Protein AF-A0A820PIW5-F1 (afdb_monomer)

Structure (mmCIF, N/CA/C/O backbone):
data_AF-A0A820PIW5-F1
#
_entry.id   AF-A0A820PIW5-F1
#
loop_
_atom_site.group_PDB
_atom_site.id
_atom_site.type_symbol
_atom_site.label_atom_id
_atom_site.label_alt_id
_atom_site.label_comp_id
_atom_site.label_asym_id
_atom_site.label_entity_id
_atom_site.label_seq_id
_atom_site.pdbx_PDB_ins_cod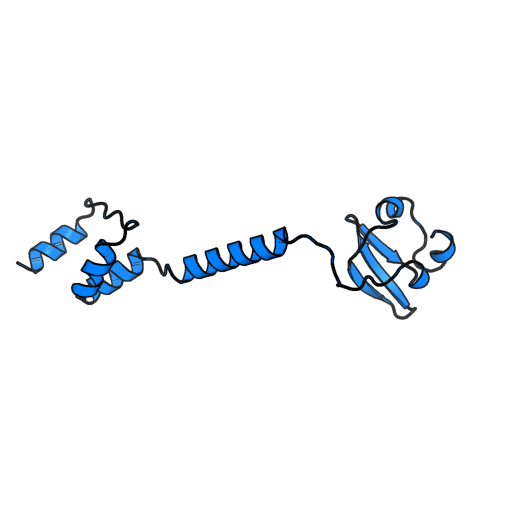e
_atom_site.Cartn_x
_atom_site.Cartn_y
_atom_site.Cartn_z
_atom_site.occupancy
_atom_site.B_iso_or_equiv
_atom_site.auth_seq_id
_atom_site.auth_comp_id
_atom_site.auth_asym_id
_atom_site.auth_atom_id
_atom_site.pdbx_PDB_model_num
ATOM 1 N N . MET A 1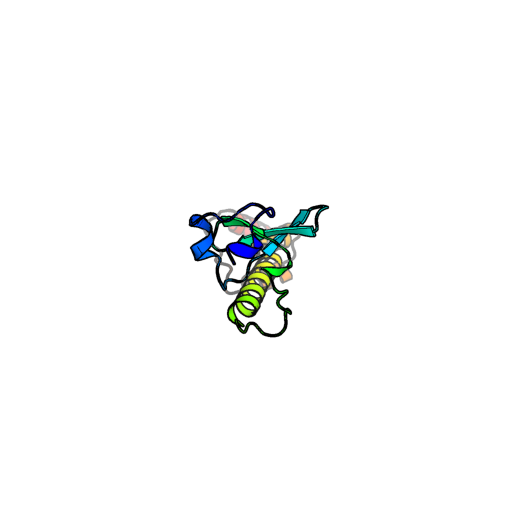 1 ? 12.551 -11.231 -17.681 1.00 82.38 1 MET A N 1
ATOM 2 C CA . MET A 1 1 ? 12.687 -10.058 -16.792 1.00 82.38 1 MET A CA 1
ATOM 3 C C . MET A 1 1 ? 13.732 -9.061 -17.279 1.00 82.38 1 MET A C 1
ATOM 5 O O . MET A 1 1 ? 13.334 -8.014 -17.758 1.00 82.38 1 MET A O 1
ATOM 9 N N . LYS A 1 2 ? 15.039 -9.378 -17.226 1.00 89.88 2 LYS A N 1
ATOM 10 C CA . LYS A 1 2 ? 16.121 -8.424 -17.559 1.00 89.88 2 LYS A CA 1
ATOM 11 C C . LYS A 1 2 ? 15.950 -7.731 -18.924 1.00 89.88 2 LYS A C 1
ATOM 13 O O . LYS A 1 2 ? 16.157 -6.534 -19.024 1.00 89.88 2 LYS A O 1
ATOM 18 N N . ILE A 1 3 ? 15.496 -8.466 -19.944 1.00 92.88 3 ILE A N 1
ATOM 19 C CA . ILE A 1 3 ? 15.251 -7.929 -21.297 1.00 92.88 3 ILE A CA 1
ATOM 20 C C . ILE A 1 3 ? 14.129 -6.876 -21.314 1.00 92.88 3 ILE A C 1
ATOM 22 O O . ILE A 1 3 ? 14.256 -5.880 -22.014 1.00 92.88 3 ILE A O 1
ATOM 26 N N . TYR A 1 4 ? 13.063 -7.065 -20.529 1.00 92.38 4 TYR A N 1
ATOM 27 C CA . TYR A 1 4 ? 11.934 -6.126 -20.479 1.00 92.38 4 TYR A CA 1
ATOM 28 C C . TYR A 1 4 ? 12.294 -4.804 -19.800 1.00 92.38 4 TYR A C 1
ATOM 30 O O . TYR A 1 4 ? 11.686 -3.783 -20.093 1.00 92.38 4 TYR A O 1
ATOM 38 N N . GLN A 1 5 ? 13.293 -4.814 -18.917 1.00 95.88 5 GLN A N 1
ATOM 39 C CA . GLN A 1 5 ? 13.709 -3.626 -18.176 1.00 95.88 5 GLN A CA 1
ATOM 40 C C . GLN A 1 5 ? 14.612 -2.680 -18.971 1.00 95.88 5 GLN A C 1
ATOM 42 O O . GLN A 1 5 ? 14.858 -1.565 -18.517 1.00 95.88 5 GLN A O 1
ATOM 47 N N . ARG A 1 6 ? 15.121 -3.096 -20.138 1.00 94.19 6 ARG A N 1
ATOM 48 C CA . ARG A 1 6 ? 15.994 -2.246 -20.952 1.00 94.19 6 ARG A CA 1
ATOM 49 C C . ARG A 1 6 ? 15.204 -1.034 -21.448 1.00 94.19 6 ARG A C 1
ATOM 51 O O . ARG A 1 6 ? 14.269 -1.209 -22.225 1.00 94.19 6 ARG A O 1
ATOM 58 N N . GLY A 1 7 ? 15.594 0.167 -21.028 1.00 94.00 7 GLY A N 1
ATOM 59 C CA . GLY A 1 7 ? 14.872 1.411 -21.310 1.00 94.00 7 GLY A CA 1
ATOM 60 C C . GLY A 1 7 ? 13.700 1.710 -20.367 1.00 94.00 7 GLY A C 1
ATOM 61 O O . GLY A 1 7 ? 13.021 2.704 -20.583 1.00 94.00 7 GLY A O 1
ATOM 62 N N . HIS A 1 8 ? 13.486 0.889 -19.332 1.00 93.88 8 HIS A N 1
ATOM 63 C CA . HIS A 1 8 ? 12.341 0.956 -18.413 1.00 93.88 8 HIS A CA 1
ATOM 64 C C . HIS A 1 8 ? 12.799 0.885 -16.944 1.00 93.88 8 HIS A C 1
ATOM 66 O O . HIS A 1 8 ? 12.466 -0.037 -16.197 1.00 93.88 8 HIS A O 1
ATOM 72 N N . GLY A 1 9 ? 13.684 1.807 -16.549 1.00 93.19 9 GLY A N 1
ATOM 73 C CA . GLY A 1 9 ? 14.296 1.846 -15.210 1.00 93.19 9 GLY A CA 1
ATOM 74 C C . GLY A 1 9 ? 15.498 0.914 -15.004 1.00 93.19 9 GLY A C 1
ATOM 75 O O . GLY A 1 9 ? 16.093 0.931 -13.928 1.00 93.19 9 GLY A O 1
ATOM 76 N N . GLU A 1 10 ? 15.882 0.159 -16.039 1.00 95.88 10 GLU A N 1
ATOM 77 C CA . GLU A 1 10 ? 16.975 -0.818 -16.049 1.00 95.88 10 GLU A CA 1
ATOM 78 C C . GLU A 1 10 ? 16.804 -1.973 -15.046 1.00 95.88 10 GLU A C 1
ATOM 80 O O . GLU A 1 10 ? 15.891 -2.020 -14.218 1.00 95.88 10 GLU A O 1
ATOM 85 N N . TRP A 1 11 ? 17.650 -2.994 -15.183 1.00 94.12 11 TRP A N 1
ATOM 86 C CA . TRP A 1 11 ? 17.718 -4.096 -14.226 1.00 94.12 11 TRP A CA 1
ATOM 87 C C . TRP A 1 11 ? 18.845 -3.862 -13.220 1.00 94.12 11 TRP A C 1
ATOM 89 O O . TRP A 1 11 ? 19.993 -3.656 -13.611 1.00 94.12 11 TRP A O 1
ATOM 99 N N . ALA A 1 12 ? 18.537 -4.010 -11.932 1.00 93.88 12 ALA A N 1
ATOM 100 C CA . ALA A 1 12 ? 19.522 -4.085 -10.859 1.00 93.88 12 ALA A CA 1
ATOM 101 C C . ALA A 1 12 ? 19.441 -5.445 -10.153 1.00 93.88 12 ALA A C 1
ATOM 103 O O . ALA A 1 12 ? 18.352 -5.950 -9.894 1.00 93.88 12 ALA A O 1
ATOM 104 N N . GLU A 1 13 ? 20.578 -6.028 -9.762 1.00 95.56 13 GLU A N 1
ATOM 105 C CA . GLU A 1 13 ? 20.593 -7.314 -9.036 1.00 95.56 13 GLU A CA 1
ATOM 106 C C . GLU A 1 13 ? 19.837 -7.251 -7.693 1.00 95.56 13 GLU A C 1
ATOM 108 O O . GLU A 1 13 ? 19.262 -8.240 -7.246 1.00 95.56 13 GLU A O 1
ATOM 113 N N . ALA A 1 14 ? 19.718 -6.064 -7.091 1.00 95.00 14 ALA A N 1
ATOM 114 C CA . ALA A 1 14 ? 18.887 -5.832 -5.908 1.00 95.00 14 ALA A CA 1
ATOM 115 C C . ALA A 1 14 ? 17.375 -6.050 -6.147 1.00 95.00 14 ALA A C 1
ATOM 117 O O . ALA A 1 14 ? 16.607 -6.091 -5.189 1.00 95.00 14 ALA A O 1
ATOM 118 N N . MET A 1 15 ? 16.940 -6.219 -7.400 1.00 96.12 15 MET A N 1
ATOM 119 C CA . MET A 1 15 ? 15.560 -6.548 -7.767 1.00 96.12 15 MET A CA 1
ATOM 120 C C . MET A 1 15 ? 15.264 -8.051 -7.688 1.00 96.12 15 MET A C 1
ATOM 122 O O . MET A 1 15 ? 14.098 -8.435 -7.753 1.00 96.12 15 MET A O 1
ATOM 126 N N . VAL A 1 16 ? 16.273 -8.919 -7.530 1.00 95.62 16 VAL A N 1
ATOM 127 C CA . VAL A 1 16 ? 16.074 -10.378 -7.410 1.00 95.62 16 VAL A CA 1
ATOM 128 C C . VAL A 1 16 ? 15.020 -10.752 -6.349 1.00 95.62 16 VAL A C 1
ATOM 130 O O . VAL A 1 16 ? 14.147 -11.561 -6.668 1.00 95.62 16 VAL A O 1
ATOM 133 N N . PRO A 1 17 ? 14.986 -10.142 -5.144 1.00 95.31 17 PRO A N 1
ATOM 134 C CA . PRO A 1 17 ? 13.962 -10.437 -4.135 1.00 95.31 17 PRO A CA 1
ATOM 135 C C . PRO A 1 17 ? 12.524 -10.069 -4.535 1.00 95.31 17 PRO A C 1
ATOM 137 O O . PRO A 1 17 ? 11.583 -10.471 -3.848 1.00 95.31 17 PRO A O 1
ATOM 140 N N . ALA A 1 18 ? 12.325 -9.287 -5.600 1.00 94.00 18 ALA A N 1
ATOM 141 C CA . ALA A 1 18 ? 11.004 -8.907 -6.098 1.00 94.00 18 ALA A CA 1
ATOM 142 C C . ALA A 1 18 ? 10.393 -9.949 -7.053 1.00 94.00 18 ALA A C 1
ATOM 144 O O . ALA A 1 18 ? 9.190 -9.914 -7.311 1.00 94.00 18 ALA A O 1
ATOM 145 N N . LEU A 1 19 ? 11.196 -10.874 -7.592 1.00 94.25 19 LEU A N 1
ATOM 146 C CA . LEU A 1 19 ? 10.736 -11.832 -8.598 1.00 94.25 19 LEU A CA 1
ATOM 147 C C . LEU A 1 19 ? 9.656 -12.766 -8.035 1.00 94.25 19 LEU A C 1
ATOM 149 O O . LEU A 1 19 ? 9.840 -13.405 -6.999 1.00 94.25 19 LEU A O 1
ATOM 153 N N . GLY A 1 20 ? 8.519 -12.842 -8.734 1.00 93.75 20 GLY A N 1
ATOM 154 C CA . GLY A 1 20 ? 7.375 -13.675 -8.345 1.00 93.75 20 GLY A CA 1
ATOM 155 C C . GLY A 1 20 ? 6.646 -13.211 -7.078 1.00 93.75 20 GLY A C 1
ATOM 156 O O . GLY A 1 20 ? 5.795 -13.938 -6.570 1.00 93.75 20 GLY A O 1
ATOM 157 N N . LYS A 1 21 ? 6.974 -12.031 -6.537 1.00 95.06 21 LYS A N 1
ATOM 158 C CA . LYS A 1 21 ? 6.304 -11.460 -5.365 1.00 95.06 21 LYS A CA 1
ATOM 159 C C . LYS A 1 21 ? 5.223 -10.476 -5.787 1.00 95.06 21 LYS A C 1
ATOM 161 O O . LYS A 1 21 ? 5.365 -9.752 -6.768 1.00 95.06 21 LYS A O 1
ATOM 166 N N . VAL A 1 22 ? 4.150 -10.429 -5.004 1.00 95.19 22 VAL A N 1
ATOM 167 C CA . VAL A 1 22 ? 3.100 -9.423 -5.166 1.00 95.19 22 VAL A CA 1
ATOM 168 C C . VAL A 1 22 ? 3.561 -8.130 -4.499 1.00 95.19 22 VAL A C 1
ATOM 170 O O . VAL A 1 22 ? 4.011 -8.134 -3.353 1.00 95.19 22 VAL A O 1
ATOM 173 N N . GLY A 1 23 ? 3.462 -7.029 -5.235 1.00 94.75 23 GLY A N 1
ATOM 174 C CA . GLY A 1 23 ? 3.789 -5.689 -4.765 1.00 94.75 23 GLY A CA 1
ATOM 175 C C . GLY A 1 23 ? 2.622 -4.729 -4.938 1.00 94.75 23 GLY A C 1
ATOM 176 O O . GLY A 1 23 ? 1.632 -5.031 -5.603 1.00 94.75 23 GLY A O 1
ATOM 177 N N . ARG A 1 24 ? 2.753 -3.542 -4.349 1.00 96.44 24 ARG A N 1
ATOM 178 C CA . ARG A 1 24 ? 1.777 -2.461 -4.501 1.00 96.44 24 ARG A CA 1
ATOM 179 C C . ARG A 1 24 ? 2.284 -1.454 -5.521 1.00 96.44 24 ARG A C 1
ATOM 181 O O . ARG A 1 24 ? 3.369 -0.905 -5.345 1.00 96.44 24 ARG A O 1
ATOM 188 N N . VAL A 1 25 ? 1.483 -1.169 -6.545 1.00 96.75 25 VAL A N 1
ATOM 189 C CA . VAL A 1 25 ? 1.741 -0.040 -7.450 1.00 96.75 25 VAL A CA 1
ATOM 190 C C . VAL A 1 25 ? 1.615 1.257 -6.651 1.00 96.75 25 VAL A C 1
ATOM 192 O O . VAL A 1 25 ? 0.597 1.493 -6.000 1.00 96.75 25 VAL A O 1
ATOM 195 N N . ILE A 1 26 ? 2.662 2.078 -6.678 1.00 97.69 26 ILE A N 1
ATOM 196 C CA . ILE A 1 26 ? 2.731 3.365 -5.975 1.00 97.69 26 ILE A CA 1
ATOM 197 C C . ILE A 1 26 ? 2.798 4.560 -6.930 1.00 97.69 26 ILE A C 1
ATOM 199 O O . ILE A 1 26 ? 2.514 5.678 -6.511 1.00 97.69 26 ILE A O 1
ATOM 203 N N . HIS A 1 27 ? 3.160 4.347 -8.199 1.00 98.06 27 HIS A N 1
ATOM 204 C CA . HIS A 1 27 ? 3.154 5.394 -9.220 1.00 98.06 27 HIS A CA 1
ATOM 205 C C . HIS A 1 27 ? 3.008 4.804 -10.628 1.00 98.06 27 HIS A C 1
ATOM 207 O O . HIS A 1 27 ? 3.492 3.700 -10.878 1.00 98.06 27 HIS A O 1
ATOM 213 N N . LEU A 1 28 ? 2.376 5.556 -11.529 1.00 97.56 28 LEU A N 1
ATOM 214 C CA . LEU A 1 28 ? 2.276 5.268 -12.961 1.00 97.56 28 LEU A CA 1
ATOM 215 C C . LEU A 1 28 ? 2.912 6.433 -13.721 1.00 97.56 28 LEU A C 1
ATOM 217 O O . LEU A 1 28 ? 2.515 7.579 -13.510 1.00 97.56 28 LEU A O 1
ATOM 221 N N . TYR A 1 29 ? 3.891 6.144 -14.569 1.00 97.38 29 TYR A N 1
ATOM 222 C CA . TYR A 1 29 ? 4.585 7.140 -15.379 1.00 97.38 29 TYR A CA 1
ATOM 223 C C . TYR A 1 29 ? 3.878 7.362 -16.725 1.00 97.38 29 TYR A C 1
ATOM 225 O O . TYR A 1 29 ? 3.064 6.550 -17.167 1.00 97.38 29 TYR A O 1
ATOM 233 N N . ALA A 1 30 ? 4.173 8.490 -17.379 1.00 97.31 30 ALA A N 1
ATOM 234 C CA . ALA A 1 30 ? 3.532 8.888 -18.637 1.00 97.31 30 ALA A CA 1
ATOM 235 C C . ALA A 1 30 ? 3.895 7.980 -19.829 1.00 97.31 30 ALA A C 1
ATOM 237 O O . ALA A 1 30 ? 3.133 7.893 -20.787 1.00 97.31 30 ALA A O 1
ATOM 238 N N . ASP A 1 31 ? 5.040 7.302 -19.758 1.00 94.31 31 ASP A N 1
ATOM 239 C CA . ASP A 1 31 ? 5.506 6.294 -20.718 1.00 94.31 31 ASP A CA 1
ATOM 240 C C . ASP A 1 31 ? 4.905 4.896 -20.471 1.00 94.31 31 ASP A C 1
ATOM 242 O O . ASP A 1 31 ? 5.139 3.974 -21.251 1.00 94.31 31 ASP A O 1
ATOM 246 N N . GLY A 1 32 ? 4.090 4.748 -19.421 1.00 96.12 32 GLY A N 1
ATOM 247 C CA . GLY A 1 3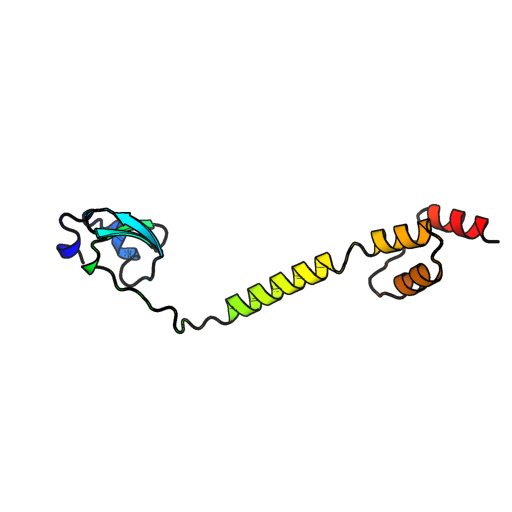2 ? 3.425 3.502 -19.052 1.00 96.12 32 GLY A CA 1
ATOM 248 C C . GLY A 1 32 ? 4.185 2.654 -18.033 1.00 96.12 32 GLY A C 1
ATOM 249 O O . GLY A 1 32 ? 3.645 1.635 -17.595 1.00 96.12 32 GLY A O 1
ATOM 250 N N . ASP A 1 33 ? 5.384 3.064 -17.612 1.00 97.62 33 ASP A N 1
ATOM 251 C CA . ASP A 1 33 ? 6.123 2.357 -16.571 1.00 97.62 33 ASP A CA 1
ATOM 252 C C . ASP A 1 33 ? 5.429 2.450 -15.215 1.00 97.62 33 ASP A C 1
ATOM 254 O O . ASP A 1 33 ? 4.767 3.434 -14.867 1.00 97.62 33 ASP A O 1
ATOM 258 N N . VAL A 1 34 ? 5.602 1.405 -14.407 1.00 97.81 34 VAL A N 1
ATOM 259 C CA . VAL A 1 34 ? 4.931 1.286 -13.114 1.00 97.81 34 VAL A CA 1
ATOM 260 C C . VAL A 1 34 ? 5.947 1.205 -11.987 1.00 97.81 34 VAL A C 1
ATOM 262 O O . VAL A 1 34 ? 6.799 0.321 -11.945 1.00 97.81 34 VAL A O 1
ATOM 265 N N . LYS A 1 35 ? 5.853 2.119 -11.020 1.00 97.81 35 LYS A N 1
ATOM 266 C CA . LYS A 1 35 ? 6.635 2.019 -9.787 1.00 97.81 35 LYS A CA 1
ATOM 267 C C . LYS A 1 35 ? 5.904 1.126 -8.799 1.00 97.81 35 LYS A C 1
ATOM 269 O O . LYS A 1 35 ? 4.765 1.417 -8.428 1.00 97.81 35 LYS A O 1
ATOM 274 N N . VAL A 1 36 ? 6.565 0.075 -8.329 1.00 97.94 36 VAL A N 1
ATOM 275 C CA . VAL A 1 36 ? 5.998 -0.916 -7.410 1.00 97.94 36 VAL A CA 1
ATOM 276 C C . VAL A 1 36 ? 6.861 -1.023 -6.157 1.00 97.94 36 VAL A C 1
ATOM 278 O O . VAL A 1 36 ? 8.075 -1.211 -6.236 1.00 97.94 36 VAL A O 1
ATOM 281 N N . GLN A 1 37 ? 6.217 -0.938 -4.992 1.00 97.81 37 GLN A N 1
ATOM 282 C CA . GLN A 1 37 ? 6.818 -1.293 -3.709 1.00 97.81 37 GLN A CA 1
ATOM 283 C C . GLN A 1 37 ? 6.643 -2.800 -3.478 1.00 97.81 37 GLN A C 1
ATOM 285 O O . GLN A 1 37 ? 5.514 -3.296 -3.428 1.00 97.81 37 GLN A O 1
ATOM 290 N N . VAL A 1 38 ? 7.748 -3.530 -3.331 1.00 96.62 38 VAL A N 1
ATOM 291 C CA . VAL A 1 38 ? 7.780 -4.995 -3.209 1.00 96.62 38 VAL A CA 1
ATOM 292 C C . VAL A 1 38 ? 9.035 -5.445 -2.459 1.00 96.62 38 VAL A C 1
ATOM 294 O O . VAL A 1 38 ? 10.119 -4.905 -2.668 1.00 96.62 38 VAL A O 1
ATOM 297 N N . SER A 1 39 ? 8.895 -6.425 -1.562 1.00 93.31 39 SER A N 1
ATOM 298 C CA . SER A 1 39 ? 10.011 -6.997 -0.783 1.00 93.31 39 SER A CA 1
ATOM 299 C C . SER A 1 39 ? 10.891 -5.944 -0.083 1.00 93.31 39 SER A C 1
ATOM 301 O O . SER A 1 39 ? 12.111 -6.062 -0.054 1.00 93.31 39 SER A O 1
ATOM 303 N N . GLY A 1 40 ? 10.277 -4.878 0.443 1.00 92.00 40 GLY A N 1
ATOM 304 C CA . GLY A 1 40 ? 10.981 -3.779 1.118 1.00 92.00 40 GLY A CA 1
ATOM 305 C C . GLY A 1 40 ? 11.655 -2.755 0.192 1.00 92.00 40 GLY A C 1
ATOM 306 O O . GLY A 1 40 ? 12.054 -1.698 0.670 1.00 92.00 40 GLY A O 1
ATOM 307 N N . GLY A 1 41 ? 11.716 -3.003 -1.120 1.00 94.75 41 GLY A N 1
ATOM 308 C CA . GLY A 1 41 ? 12.252 -2.077 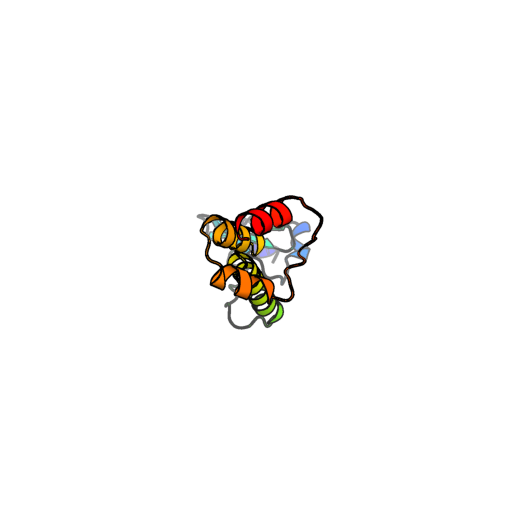-2.122 1.00 94.75 41 GLY A CA 1
ATOM 309 C C . GLY A 1 41 ? 11.175 -1.414 -2.985 1.00 94.75 41 GLY A C 1
ATOM 310 O O . GLY A 1 41 ? 10.033 -1.865 -3.043 1.00 94.75 41 GLY A O 1
ATOM 311 N N . SER A 1 42 ? 11.560 -0.343 -3.678 1.00 97.44 42 SER A N 1
ATOM 312 C CA . SER A 1 42 ? 10.730 0.390 -4.641 1.00 97.44 42 SER A CA 1
ATOM 313 C C . SER A 1 42 ? 11.421 0.377 -5.997 1.00 97.44 42 SER A C 1
ATOM 315 O O . SER A 1 42 ? 12.515 0.925 -6.118 1.00 97.44 42 SER A O 1
ATOM 317 N N . TRP A 1 43 ? 10.782 -0.202 -7.010 1.00 97.75 43 TRP A N 1
ATOM 318 C CA . TRP A 1 43 ? 11.389 -0.393 -8.329 1.00 97.75 43 TRP A CA 1
ATOM 319 C C . TRP A 1 43 ? 10.445 0.041 -9.444 1.00 97.75 43 TRP A C 1
ATOM 321 O O . TRP A 1 43 ? 9.226 -0.050 -9.295 1.00 97.75 43 TRP A O 1
ATOM 331 N N . ILE A 1 44 ? 11.015 0.533 -10.543 1.00 97.81 44 ILE A N 1
ATOM 332 C CA . ILE A 1 44 ? 10.280 0.861 -11.766 1.00 97.81 44 ILE A CA 1
ATOM 333 C C . ILE A 1 44 ? 10.281 -0.385 -12.644 1.00 97.81 44 ILE A C 1
ATOM 335 O O . ILE A 1 44 ? 11.332 -0.983 -12.867 1.00 97.81 44 ILE A O 1
ATOM 339 N N . PHE A 1 45 ? 9.104 -0.789 -13.097 1.00 97.88 45 PHE A N 1
ATOM 340 C CA . PHE A 1 45 ? 8.908 -1.959 -13.930 1.00 97.88 45 PHE A CA 1
ATOM 341 C C . PHE A 1 45 ? 8.271 -1.567 -15.254 1.00 97.88 45 PHE A C 1
ATOM 343 O O . PHE A 1 45 ? 7.313 -0.792 -15.281 1.00 97.88 45 PHE A O 1
ATOM 350 N N . ASN A 1 46 ? 8.740 -2.199 -16.327 1.00 97.44 46 ASN A N 1
ATOM 351 C CA . ASN A 1 46 ? 7.996 -2.266 -17.576 1.00 97.44 46 ASN A CA 1
ATOM 352 C C . ASN A 1 46 ? 6.611 -2.897 -17.302 1.00 97.44 46 ASN A C 1
ATOM 354 O O . ASN A 1 46 ? 6.551 -3.934 -16.629 1.00 97.44 46 ASN A O 1
ATOM 358 N N . PRO A 1 47 ? 5.497 -2.352 -17.824 1.00 95.62 47 PRO A N 1
ATOM 359 C CA . PRO A 1 47 ? 4.163 -2.917 -17.612 1.00 95.62 47 PRO A CA 1
ATOM 360 C C . PRO A 1 47 ? 4.026 -4.376 -18.085 1.00 95.62 47 PRO A C 1
ATOM 362 O O . PRO A 1 47 ? 3.258 -5.133 -17.500 1.00 95.62 47 PRO A O 1
ATOM 365 N N . LEU A 1 48 ? 4.804 -4.812 -19.084 1.00 94.88 48 LEU A N 1
ATOM 366 C CA . LEU A 1 48 ? 4.843 -6.207 -19.553 1.00 94.88 48 LEU A CA 1
ATOM 367 C C . LEU A 1 48 ? 5.557 -7.158 -18.583 1.00 94.88 48 LEU A C 1
ATOM 369 O O . LEU A 1 48 ? 5.429 -8.376 -18.697 1.00 94.88 48 LEU A O 1
ATOM 373 N N . ALA A 1 49 ? 6.337 -6.620 -17.645 1.00 94.44 49 ALA A N 1
ATOM 374 C CA . ALA A 1 49 ? 7.037 -7.394 -16.627 1.00 94.44 49 ALA A CA 1
ATOM 375 C C . ALA A 1 49 ? 6.174 -7.678 -15.386 1.00 94.44 49 ALA A C 1
ATOM 377 O O . ALA A 1 49 ? 6.619 -8.401 -14.492 1.00 94.44 49 ALA A O 1
ATOM 378 N N . VAL A 1 50 ? 4.959 -7.126 -15.321 1.00 94.94 50 VAL A N 1
ATOM 379 C CA . VAL A 1 50 ? 4.025 -7.309 -14.208 1.00 94.94 50 VAL A CA 1
ATOM 380 C C . VAL A 1 50 ? 2.688 -7.853 -14.698 1.00 94.94 50 VAL A C 1
ATOM 382 O O . VAL A 1 50 ? 2.307 -7.723 -15.857 1.00 94.94 50 VAL A O 1
ATOM 385 N N . THR A 1 51 ? 1.942 -8.478 -13.796 1.00 95.00 51 THR A N 1
ATOM 386 C CA . THR A 1 51 ? 0.569 -8.915 -14.058 1.00 95.00 51 THR A CA 1
ATOM 387 C C . THR A 1 51 ? -0.301 -8.458 -12.902 1.00 95.00 51 THR A C 1
ATOM 389 O O . THR A 1 51 ? 0.085 -8.583 -11.738 1.00 95.00 51 THR A O 1
ATOM 392 N N . LYS A 1 52 ? -1.465 -7.890 -13.221 1.00 92.88 52 LYS A N 1
ATOM 393 C CA . LYS A 1 52 ? -2.439 -7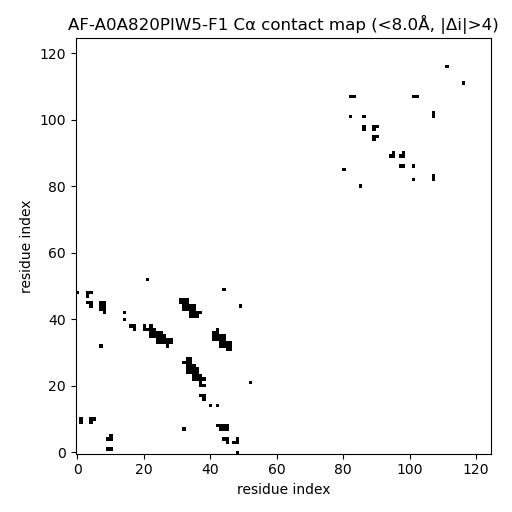.494 -12.209 1.00 92.88 52 LYS A CA 1
ATOM 394 C C . LYS A 1 52 ? -2.979 -8.755 -11.536 1.00 92.88 52 LYS A C 1
ATOM 396 O O . LYS A 1 52 ? -3.418 -9.676 -12.215 1.00 92.88 52 LYS A O 1
ATOM 401 N N . VAL A 1 53 ? -2.942 -8.779 -10.211 1.00 89.75 53 VAL A N 1
ATOM 402 C CA . VAL A 1 53 ? -3.559 -9.841 -9.414 1.00 89.75 53 VAL A CA 1
ATOM 403 C C . VAL A 1 53 ? -4.965 -9.379 -9.053 1.00 89.75 53 VAL A C 1
ATOM 405 O O . VAL A 1 53 ? -5.121 -8.315 -8.448 1.00 89.75 53 VAL A O 1
ATOM 408 N N . ASP A 1 54 ? -5.982 -10.143 -9.447 1.00 81.94 54 ASP A N 1
ATOM 409 C CA . ASP A 1 54 ? -7.348 -9.897 -8.993 1.00 81.94 54 ASP A CA 1
ATOM 410 C C . ASP A 1 54 ? -7.454 -10.226 -7.503 1.00 81.94 54 ASP A C 1
ATOM 412 O O . ASP A 1 54 ? -6.934 -11.236 -7.025 1.00 81.94 54 ASP A O 1
ATOM 416 N N . GLN A 1 55 ? -8.116 -9.350 -6.747 1.00 64.75 55 GLN A N 1
ATOM 417 C CA . GLN A 1 55 ? -8.369 -9.542 -5.319 1.00 64.75 55 GLN A CA 1
ATOM 418 C C . GLN A 1 55 ? -9.489 -10.568 -5.113 1.00 64.75 55 GLN A C 1
ATOM 420 O O . GLN A 1 55 ? -10.526 -10.271 -4.533 1.00 64.75 55 GLN A O 1
ATOM 425 N N . THR A 1 56 ? -9.312 -11.780 -5.622 1.00 57.22 56 THR A N 1
ATOM 426 C CA . THR A 1 56 ? -10.228 -12.892 -5.384 1.00 57.22 56 THR A CA 1
ATOM 427 C C . THR A 1 56 ? -9.418 -14.045 -4.812 1.00 57.22 56 THR A C 1
ATOM 429 O O . THR A 1 56 ? -8.767 -14.782 -5.544 1.00 57.22 56 THR A O 1
ATOM 432 N N . HIS A 1 57 ? -9.480 -14.161 -3.483 1.00 53.53 57 HIS A N 1
ATOM 433 C CA . HIS A 1 57 ? -8.950 -15.247 -2.654 1.00 53.53 57 HIS A CA 1
ATOM 434 C C . HIS A 1 57 ? -7.424 -15.350 -2.505 1.00 53.53 57 HIS A C 1
ATOM 436 O O . HIS A 1 57 ? -6.789 -16.287 -2.978 1.00 53.53 57 HIS A O 1
ATOM 442 N N . SER A 1 58 ? -6.874 -14.464 -1.671 1.00 48.16 58 SER A N 1
ATOM 443 C CA . SER A 1 58 ? -5.767 -14.835 -0.784 1.00 48.16 58 SER A CA 1
ATOM 444 C C . SER A 1 58 ? -6.347 -15.070 0.606 1.00 48.16 58 SER A C 1
ATOM 446 O O . SER A 1 58 ? -6.627 -14.132 1.346 1.00 48.16 58 SER A O 1
ATOM 448 N N . THR A 1 59 ? -6.594 -16.332 0.924 1.00 50.12 59 THR A N 1
ATOM 449 C CA . THR A 1 59 ? -7.005 -16.824 2.236 1.00 50.12 59 THR A CA 1
ATOM 450 C C . THR A 1 59 ? -5.979 -16.415 3.292 1.00 50.12 59 THR A C 1
ATOM 452 O O . THR A 1 59 ? -4.944 -17.054 3.395 1.00 50.12 59 THR A O 1
ATOM 455 N N . GLU A 1 60 ? -6.275 -15.403 4.104 1.00 51.53 60 GLU A N 1
ATOM 456 C CA . GLU A 1 60 ? -5.791 -15.315 5.488 1.00 51.53 60 GLU A CA 1
ATOM 457 C C . GLU A 1 60 ? -6.889 -14.670 6.343 1.00 51.53 60 GLU A C 1
ATOM 459 O O . GLU A 1 60 ? -6.838 -13.490 6.693 1.00 51.53 60 GLU A O 1
ATOM 464 N N . GLY A 1 61 ? -7.888 -15.483 6.710 1.00 51.72 61 GLY A N 1
ATOM 465 C CA . GLY A 1 61 ? -8.960 -1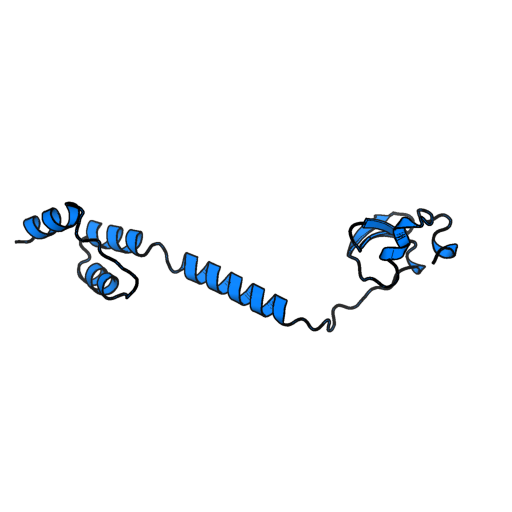5.128 7.652 1.00 51.72 61 GLY A CA 1
ATOM 466 C C . GLY A 1 61 ? -8.470 -14.635 9.023 1.00 51.72 61 GLY A C 1
ATOM 467 O O . GLY A 1 61 ? -9.264 -14.146 9.815 1.00 51.72 61 GLY A O 1
ATOM 468 N N . GLY A 1 62 ? -7.160 -14.661 9.288 1.00 55.81 62 GLY A N 1
ATOM 469 C CA . GLY A 1 62 ? -6.565 -14.066 10.480 1.00 55.81 62 GLY A CA 1
ATOM 470 C C . GLY A 1 62 ? -6.573 -12.534 10.489 1.00 55.81 62 GLY A C 1
ATOM 471 O O . GLY A 1 62 ? -6.664 -11.946 11.564 1.00 55.81 62 GLY A O 1
ATOM 472 N N . ASN A 1 63 ? -6.505 -11.859 9.334 1.00 64.06 63 ASN A N 1
ATOM 473 C CA . ASN A 1 63 ? -6.461 -10.389 9.313 1.00 64.06 63 ASN A CA 1
ATOM 474 C C . ASN A 1 63 ? -7.837 -9.766 9.554 1.00 64.06 63 ASN A C 1
ATOM 476 O O . ASN A 1 63 ? -7.944 -8.772 10.269 1.00 64.06 63 ASN A O 1
ATOM 480 N N . GLU A 1 64 ? -8.885 -10.375 9.008 1.00 75.19 64 GLU A N 1
ATOM 481 C CA . GLU A 1 64 ? -10.266 -9.922 9.172 1.00 75.19 64 GLU A CA 1
ATOM 482 C C . GLU A 1 64 ? -10.758 -10.170 10.598 1.00 75.19 64 GLU A C 1
ATOM 484 O O . GLU 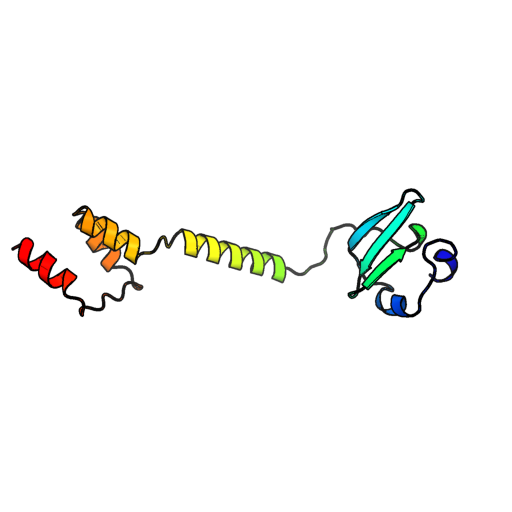A 1 64 ? -11.313 -9.271 11.225 1.00 75.19 64 GLU A O 1
ATOM 489 N N . GLU A 1 65 ? -10.487 -11.351 11.162 1.00 77.50 65 GLU A N 1
ATOM 490 C CA . GLU A 1 65 ? -10.811 -11.663 12.558 1.00 77.50 65 GLU A CA 1
ATOM 491 C C . GLU A 1 65 ? -10.023 -10.790 13.535 1.00 77.50 65 GLU A C 1
ATOM 493 O O . GLU A 1 65 ? -10.589 -10.278 14.502 1.00 77.50 65 GLU A O 1
ATOM 498 N N . ARG A 1 66 ? -8.733 -10.546 13.274 1.00 79.56 66 ARG A N 1
ATOM 499 C CA . ARG A 1 66 ? -7.911 -9.661 14.110 1.00 79.56 66 ARG A CA 1
ATOM 500 C C . ARG A 1 66 ? -8.361 -8.206 14.021 1.00 79.56 66 ARG A C 1
ATOM 502 O O . ARG A 1 66 ? -8.369 -7.521 15.045 1.00 79.56 66 ARG A O 1
ATOM 509 N N . LEU A 1 67 ? -8.763 -7.744 12.837 1.00 82.19 67 LEU A N 1
ATOM 510 C CA . LEU A 1 67 ? -9.339 -6.415 12.647 1.00 82.19 67 LEU A CA 1
ATOM 511 C C . LEU A 1 67 ? -10.692 -6.300 13.356 1.00 82.19 67 LEU A C 1
ATOM 513 O O . LEU A 1 67 ? -10.894 -5.350 14.106 1.00 82.19 67 LEU A O 1
ATOM 517 N N . ASN A 1 68 ? -11.575 -7.290 13.212 1.00 81.94 68 ASN A N 1
ATOM 518 C CA . ASN A 1 68 ? -12.850 -7.348 13.928 1.00 81.94 68 ASN A CA 1
ATOM 519 C C . ASN A 1 68 ? -12.652 -7.378 15.450 1.00 81.94 68 ASN A C 1
ATOM 521 O O . ASN A 1 68 ? -13.356 -6.678 16.174 1.00 81.94 68 ASN A O 1
ATOM 525 N N . ALA A 1 69 ? -11.659 -8.114 15.953 1.00 83.06 69 ALA A N 1
ATOM 526 C CA . ALA A 1 69 ? -11.327 -8.140 17.375 1.00 83.06 69 ALA A CA 1
ATOM 527 C C . ALA A 1 69 ? -10.776 -6.794 17.876 1.00 83.06 69 ALA A C 1
ATOM 529 O O . ALA A 1 69 ? -11.115 -6.366 18.980 1.00 83.06 69 ALA A O 1
ATOM 530 N N . MET A 1 70 ? -9.945 -6.108 17.084 1.00 81.88 70 MET A N 1
ATOM 531 C CA . MET A 1 70 ? -9.463 -4.760 17.411 1.00 81.88 70 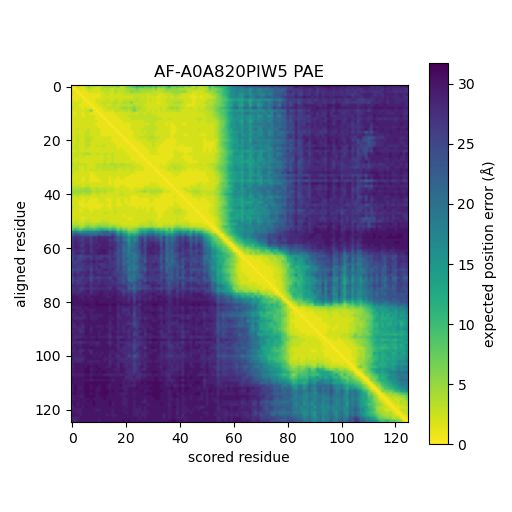MET A CA 1
ATOM 532 C C . MET A 1 70 ? -10.592 -3.731 17.388 1.00 81.88 70 MET A C 1
ATOM 534 O O . MET A 1 70 ? -10.698 -2.945 18.324 1.00 81.88 70 MET A O 1
ATOM 538 N N . LEU A 1 71 ? -11.460 -3.770 16.374 1.00 83.50 71 LEU A N 1
ATOM 539 C CA . LEU A 1 71 ? -12.637 -2.908 16.283 1.00 83.50 71 LEU A CA 1
ATOM 540 C C . LEU A 1 71 ? -13.576 -3.146 17.463 1.00 83.50 71 LEU A C 1
ATOM 542 O O . LEU A 1 71 ? -13.979 -2.185 18.109 1.00 83.50 71 LEU A O 1
ATOM 546 N N . LYS A 1 72 ? -13.850 -4.407 17.815 1.00 76.06 72 LYS A N 1
ATOM 547 C CA . LYS A 1 72 ? -14.659 -4.745 18.989 1.00 76.06 72 LYS A CA 1
ATOM 548 C C . LYS A 1 72 ? -14.040 -4.211 20.278 1.00 76.06 72 LYS A C 1
ATOM 550 O O . LYS A 1 72 ? -14.760 -3.644 21.081 1.00 76.06 72 LYS A O 1
ATOM 555 N N . LYS A 1 73 ? -12.721 -4.326 20.467 1.00 73.25 73 LYS A N 1
ATOM 556 C CA . LYS A 1 73 ? -12.033 -3.731 21.627 1.00 73.25 73 LYS A CA 1
ATOM 557 C C . LYS A 1 73 ? -12.113 -2.207 21.644 1.00 73.25 73 LYS A C 1
ATOM 559 O O . LYS A 1 73 ? -12.224 -1.641 22.723 1.00 73.25 73 LYS A O 1
ATOM 564 N N . LEU A 1 74 ? -12.046 -1.554 20.484 1.00 74.69 74 LEU A N 1
ATOM 565 C CA . LEU A 1 74 ? -12.174 -0.101 20.379 1.00 74.69 74 LEU A CA 1
ATOM 566 C C . LEU A 1 74 ? -13.598 0.344 20.741 1.00 74.69 74 LEU A C 1
ATOM 568 O O . LEU A 1 74 ? -13.770 1.224 21.574 1.00 74.69 74 LEU A O 1
ATOM 572 N N . PHE A 1 75 ? -14.608 -0.334 20.188 1.00 69.25 75 PHE A N 1
ATOM 573 C CA . PHE A 1 75 ? -16.013 -0.107 20.521 1.00 69.25 75 PHE A CA 1
ATOM 574 C C . PHE A 1 75 ? -16.318 -0.424 21.982 1.00 69.25 75 PHE A C 1
ATOM 576 O O . PHE A 1 75 ? -16.983 0.373 22.628 1.00 69.25 75 PHE A O 1
ATOM 583 N N . ASP A 1 76 ? -15.807 -1.530 22.524 1.00 61.31 76 ASP A N 1
ATOM 584 C CA . ASP A 1 76 ? -15.949 -1.868 23.941 1.00 61.31 76 ASP A CA 1
ATOM 585 C C . ASP A 1 76 ? -15.269 -0.796 24.809 1.00 61.31 76 ASP A C 1
ATOM 587 O O . ASP A 1 76 ? -15.868 -0.366 25.783 1.00 61.31 76 ASP A O 1
ATOM 591 N N . ALA A 1 77 ? -14.090 -0.287 24.427 1.00 59.25 77 ALA A N 1
ATOM 592 C CA . ALA A 1 77 ? -13.413 0.803 25.135 1.00 59.25 77 ALA A CA 1
ATOM 593 C C . ALA A 1 77 ? -14.179 2.141 25.067 1.00 59.25 77 ALA A C 1
ATOM 595 O O . ALA A 1 77 ? -14.164 2.909 26.026 1.00 59.25 77 ALA A O 1
ATOM 596 N N . GLN A 1 78 ? -14.865 2.423 23.954 1.00 54.44 78 GLN A N 1
ATOM 597 C CA . GLN A 1 78 ? -15.728 3.602 23.805 1.00 54.44 78 GLN A CA 1
ATOM 598 C C . GLN A 1 78 ? -17.104 3.441 24.470 1.00 54.44 78 GLN A C 1
ATOM 600 O O . GLN A 1 78 ? -17.690 4.434 24.894 1.00 54.44 78 GLN A O 1
ATOM 605 N N . LEU A 1 79 ? -17.616 2.213 24.589 1.00 50.69 79 LEU A N 1
ATOM 606 C CA . LEU A 1 79 ? -18.829 1.883 25.345 1.00 50.69 79 LEU A CA 1
ATOM 607 C C . LEU A 1 79 ? -18.556 1.831 26.851 1.00 50.69 79 LEU A C 1
ATOM 609 O O . LEU A 1 79 ? -19.440 2.156 27.639 1.00 50.69 79 LEU A O 1
ATOM 613 N N . THR A 1 80 ? -17.327 1.510 27.261 1.00 52.22 80 THR A N 1
ATOM 614 C CA . THR A 1 80 ? -16.811 1.794 28.603 1.00 52.22 80 THR A CA 1
ATOM 615 C C . THR A 1 80 ? -16.365 3.248 28.699 1.00 52.22 80 THR A C 1
ATOM 617 O O . THR A 1 80 ? -15.254 3.516 29.158 1.00 52.22 80 THR A O 1
ATOM 620 N N . GLY A 1 81 ? -17.221 4.194 28.284 1.00 56.56 81 GLY A N 1
ATOM 621 C CA . GLY A 1 81 ? -17.147 5.548 28.831 1.00 56.56 81 GLY A CA 1
ATOM 622 C C . GLY A 1 81 ? -16.940 5.384 30.331 1.00 56.56 81 GLY A C 1
ATOM 623 O O . GLY A 1 81 ? -17.723 4.670 30.960 1.00 56.56 81 GLY A O 1
ATOM 624 N N . ASP A 1 82 ? -15.785 5.849 30.809 1.00 67.31 82 ASP A N 1
ATOM 625 C CA . ASP A 1 82 ? -15.141 5.376 32.031 1.00 67.31 82 ASP A CA 1
ATOM 626 C C . ASP A 1 82 ? -16.193 5.158 33.122 1.00 67.31 82 ASP A C 1
ATOM 628 O O . ASP A 1 82 ? -16.908 6.081 33.505 1.00 67.31 82 ASP A O 1
ATOM 632 N N . ILE A 1 83 ? -16.360 3.910 33.567 1.00 68.31 83 ILE A N 1
ATOM 633 C CA . ILE A 1 83 ? -17.401 3.558 34.539 1.00 68.31 83 ILE A CA 1
ATOM 634 C C . ILE A 1 83 ? -17.222 4.400 35.813 1.00 68.31 83 ILE A C 1
ATOM 636 O O . ILE A 1 83 ? -18.206 4.718 36.480 1.00 68.31 83 ILE A O 1
ATOM 640 N N . HIS A 1 84 ? -15.990 4.824 36.120 1.00 67.69 84 HIS A N 1
ATOM 641 C CA . HIS A 1 84 ? -15.715 5.778 37.187 1.00 67.69 84 HIS A CA 1
ATOM 642 C C . HIS A 1 84 ? -16.229 7.182 36.857 1.00 67.69 84 HIS A C 1
ATOM 644 O O . HIS A 1 84 ? -16.812 7.822 37.727 1.00 67.69 84 HIS A O 1
ATOM 650 N N . GLU A 1 85 ? -16.089 7.656 35.620 1.00 73.88 85 GLU A N 1
ATOM 651 C CA . GLU A 1 85 ? -16.665 8.926 35.166 1.00 73.88 85 GLU A CA 1
ATOM 652 C C . GLU A 1 85 ? -18.202 8.891 35.197 1.00 73.88 85 GLU A C 1
ATOM 654 O O . GLU A 1 85 ? -18.836 9.848 35.642 1.00 73.88 85 GLU A O 1
ATOM 659 N N . GLU A 1 86 ? -18.818 7.779 34.789 1.00 75.50 86 GLU A N 1
ATOM 660 C CA . GLU A 1 86 ? -20.271 7.600 34.848 1.00 75.50 86 GLU A CA 1
ATOM 661 C C . GLU A 1 86 ? -20.778 7.529 36.298 1.00 75.50 86 GLU A C 1
ATOM 663 O O . GLU A 1 86 ? -21.787 8.155 36.632 1.00 75.50 86 GLU A O 1
ATOM 668 N N . LEU A 1 87 ? -20.039 6.852 37.183 1.00 74.62 87 LEU A N 1
ATOM 669 C CA . LEU A 1 87 ? -20.322 6.805 38.618 1.00 74.62 87 LEU A CA 1
ATOM 670 C C . LEU A 1 87 ? -20.191 8.189 39.267 1.00 74.62 87 LEU A C 1
ATOM 672 O O . LEU A 1 87 ? -21.063 8.586 40.037 1.00 74.62 87 LEU A O 1
ATOM 676 N N . VAL A 1 88 ? -19.137 8.942 38.935 1.00 77.56 88 VAL A N 1
ATOM 677 C CA . VAL A 1 88 ? -18.917 10.306 39.439 1.00 77.56 88 VAL A CA 1
ATOM 678 C C . VAL A 1 88 ? -20.032 11.239 38.970 1.00 77.56 88 VAL A C 1
ATOM 680 O O . VAL A 1 88 ? -20.563 11.997 39.779 1.00 77.56 88 VAL A O 1
ATOM 683 N N . LYS A 1 89 ? -20.446 11.157 37.699 1.00 75.75 89 LYS A N 1
ATOM 684 C CA . LYS A 1 89 ? -21.568 11.946 37.165 1.00 75.75 89 LYS A CA 1
ATOM 685 C C . LYS A 1 89 ? -22.893 11.585 37.838 1.00 75.75 89 LYS A C 1
ATOM 687 O O . LYS A 1 89 ? -23.639 12.485 38.217 1.00 75.75 89 LYS A O 1
ATOM 692 N N . ALA A 1 90 ? -23.183 10.296 38.014 1.00 79.56 90 ALA A N 1
ATOM 693 C CA . ALA A 1 90 ? -24.404 9.842 38.678 1.00 79.56 90 ALA A CA 1
ATOM 694 C C . ALA A 1 90 ? -24.457 10.304 40.144 1.00 79.56 90 ALA A C 1
ATOM 696 O O . ALA A 1 90 ? -25.474 10.838 40.584 1.00 79.56 90 ALA A O 1
ATOM 697 N N . ALA A 1 91 ? -23.341 10.187 40.872 1.00 79.31 91 ALA A N 1
ATOM 698 C CA . ALA A 1 91 ? -23.231 10.656 42.251 1.00 79.31 91 ALA A CA 1
ATOM 699 C C . ALA A 1 91 ? -23.367 12.184 42.362 1.00 79.31 91 ALA A C 1
ATOM 701 O O . ALA A 1 91 ? -24.099 12.669 43.222 1.00 79.31 91 ALA A O 1
ATOM 702 N N . ALA A 1 92 ? -22.720 12.942 41.469 1.00 72.31 92 ALA A N 1
ATOM 703 C CA . ALA A 1 92 ? -22.808 14.404 41.441 1.00 72.31 92 ALA A CA 1
ATOM 704 C C . ALA A 1 92 ? -24.236 14.908 41.170 1.00 72.31 92 ALA A C 1
ATOM 706 O O . ALA A 1 92 ? -24.635 15.938 41.707 1.00 72.31 92 ALA A O 1
ATOM 707 N N . ASN A 1 93 ? -25.011 14.164 40.379 1.00 75.62 93 ASN A N 1
ATOM 708 C CA . ASN A 1 93 ? -26.399 14.492 40.053 1.00 75.62 93 ASN A CA 1
ATOM 709 C C . ASN A 1 93 ? -27.421 13.908 41.048 1.00 75.62 93 ASN A C 1
ATOM 711 O O . ASN A 1 93 ? -28.620 14.107 40.864 1.00 75.62 93 ASN A O 1
ATOM 715 N N . GLY A 1 94 ? -26.978 13.182 42.083 1.00 78.44 94 GLY A N 1
ATOM 716 C CA . GLY A 1 94 ? -27.865 12.548 43.066 1.00 78.44 94 GLY A CA 1
ATOM 717 C C . GLY A 1 94 ? -28.688 11.373 42.520 1.00 78.44 94 GLY A C 1
ATOM 718 O O . GLY A 1 94 ? -29.692 10.996 43.124 1.00 78.44 94 GLY A O 1
ATOM 719 N N . ASP A 1 95 ? -28.287 10.778 41.393 1.00 76.81 95 ASP A N 1
ATOM 720 C CA . ASP A 1 95 ? -28.985 9.648 40.771 1.00 76.81 95 ASP A CA 1
ATOM 721 C C . ASP A 1 95 ? -28.622 8.329 41.474 1.00 76.81 95 ASP A C 1
ATOM 723 O O . ASP A 1 95 ? -27.806 7.528 41.010 1.00 76.81 95 ASP A O 1
ATOM 727 N N . LEU A 1 96 ? -29.234 8.128 42.643 1.00 76.25 96 LEU A N 1
ATOM 728 C CA . LEU A 1 96 ? -29.005 6.984 43.530 1.00 76.25 96 LEU A CA 1
ATOM 729 C C . LEU A 1 96 ? -29.236 5.638 42.831 1.00 76.25 96 LEU A C 1
ATOM 731 O O . LEU A 1 96 ? -28.450 4.710 43.005 1.00 76.25 96 LEU A O 1
ATOM 735 N N . LYS A 1 97 ? -30.268 5.541 41.986 1.00 75.44 97 LYS A N 1
ATOM 736 C CA . LYS A 1 97 ? -30.599 4.305 41.265 1.00 75.44 97 LYS A CA 1
ATOM 737 C C . LYS A 1 97 ? -29.498 3.938 40.270 1.00 75.44 97 LYS A C 1
ATOM 739 O O . LYS A 1 97 ? -29.077 2.785 40.197 1.00 75.44 97 LYS A O 1
ATOM 744 N N . ARG A 1 98 ? -28.985 4.929 39.535 1.00 76.50 98 ARG A N 1
ATOM 745 C CA . ARG A 1 98 ? -27.877 4.736 38.594 1.00 76.50 98 ARG A CA 1
ATOM 746 C C . ARG A 1 98 ? -26.580 4.371 39.319 1.00 76.50 98 ARG A C 1
ATOM 748 O O . ARG A 1 98 ? -25.866 3.494 38.840 1.00 76.50 98 ARG A O 1
ATOM 755 N N . VAL A 1 99 ? -26.298 4.993 40.467 1.00 77.62 99 VAL A N 1
ATOM 756 C CA . VAL A 1 99 ? -25.143 4.660 41.322 1.00 77.62 99 VAL A CA 1
ATOM 757 C C . VAL A 1 99 ? -25.216 3.206 41.800 1.00 77.62 99 VAL A C 1
ATOM 759 O O . VAL A 1 99 ? -24.245 2.467 41.642 1.00 77.62 99 VAL A O 1
ATOM 762 N N . GLU A 1 100 ? -26.364 2.760 42.314 1.00 76.12 100 GLU A N 1
ATOM 763 C CA . GLU A 1 100 ? -26.568 1.372 42.755 1.00 76.12 100 GLU A CA 1
ATOM 764 C C . GLU A 1 100 ? -26.371 0.353 41.626 1.00 76.12 100 GLU A C 1
ATOM 766 O O . GLU A 1 100 ? -25.765 -0.700 41.832 1.00 76.12 100 GLU A O 1
ATOM 771 N N . ASP A 1 101 ? -26.861 0.653 40.424 1.00 77.62 101 ASP A N 1
ATOM 772 C CA . ASP A 1 101 ? -26.723 -0.237 39.269 1.00 77.62 101 ASP A CA 1
ATOM 773 C C . ASP A 1 101 ? -25.281 -0.317 38.752 1.00 77.62 101 ASP A C 1
ATOM 775 O O . ASP A 1 101 ? -24.850 -1.366 38.266 1.00 77.62 101 ASP A O 1
ATOM 779 N N . LEU A 1 102 ? -24.513 0.768 38.878 1.00 74.12 102 LEU A N 1
ATOM 780 C CA . LEU A 1 102 ? -23.094 0.781 38.532 1.00 74.12 102 LEU A CA 1
ATOM 781 C C . LEU A 1 102 ? -22.279 -0.043 39.535 1.00 74.12 102 LEU A C 1
ATOM 783 O O . LEU A 1 102 ? -21.479 -0.874 39.111 1.00 74.12 102 LEU A O 1
ATOM 787 N N . LEU A 1 103 ? -22.540 0.099 40.839 1.00 73.06 103 LEU A N 1
ATOM 788 C CA . LEU A 1 103 ? -21.835 -0.619 41.914 1.00 73.06 103 LEU A CA 1
ATOM 789 C C . LEU A 1 103 ? -21.993 -2.148 41.870 1.00 73.06 103 LEU A C 1
ATOM 791 O O . LEU A 1 103 ? -21.164 -2.866 42.420 1.00 73.06 103 LEU A O 1
ATOM 795 N N . LYS A 1 104 ? -23.027 -2.668 41.199 1.00 74.69 104 LYS A N 1
ATOM 796 C CA . LYS A 1 104 ? -23.227 -4.116 40.998 1.00 74.69 104 LYS A CA 1
ATOM 797 C C . LYS A 1 104 ? -22.330 -4.708 39.903 1.00 74.69 104 LYS A C 1
ATOM 799 O O . LYS A 1 104 ? -22.314 -5.926 39.727 1.00 74.69 104 LYS A O 1
ATOM 804 N N . ARG A 1 105 ? -21.618 -3.882 39.124 1.00 72.81 105 ARG A N 1
ATOM 805 C CA . ARG A 1 105 ? -20.762 -4.357 38.027 1.00 72.81 105 ARG A CA 1
ATOM 806 C C . ARG A 1 105 ? -19.435 -4.907 38.579 1.00 72.81 105 ARG A C 1
ATOM 808 O O . ARG A 1 105 ? -18.802 -4.242 39.392 1.00 72.81 105 ARG A O 1
ATOM 815 N N . PRO A 1 106 ? -18.948 -6.061 38.082 1.00 59.69 106 PRO A N 1
ATOM 816 C CA . PRO A 1 106 ? -17.778 -6.763 38.631 1.00 59.69 106 PRO A CA 1
ATOM 817 C C . PRO A 1 106 ? -16.433 -6.032 38.459 1.00 59.69 106 PRO A C 1
ATOM 819 O O . PRO A 1 106 ? -15.424 -6.498 38.975 1.00 59.69 106 PRO A O 1
ATOM 822 N N . ASN A 1 107 ? -16.416 -4.898 37.750 1.00 58.97 107 ASN A N 1
ATOM 823 C CA . ASN A 1 107 ? -15.214 -4.123 37.429 1.00 58.97 107 ASN A CA 1
ATOM 824 C C . ASN A 1 107 ? -15.123 -2.789 38.198 1.00 58.97 107 ASN A C 1
ATOM 826 O O . ASN A 1 107 ? -14.293 -1.956 37.844 1.00 58.97 107 ASN A O 1
ATOM 830 N N . ILE A 1 108 ? -15.966 -2.554 39.213 1.00 60.12 108 ILE A N 1
ATOM 831 C CA . ILE A 1 108 ? -15.820 -1.398 40.109 1.00 60.12 108 ILE A CA 1
ATOM 832 C C . ILE A 1 108 ? -15.173 -1.863 41.411 1.00 60.12 108 ILE A C 1
ATOM 834 O O . ILE A 1 108 ? -15.849 -2.344 42.316 1.00 60.12 108 ILE A O 1
ATOM 838 N N . ASP A 1 109 ? -13.860 -1.679 41.520 1.00 53.25 109 ASP A N 1
ATOM 839 C CA . ASP A 1 109 ? -13.170 -1.788 42.802 1.00 53.25 109 ASP A CA 1
ATOM 840 C C . ASP A 1 109 ? -13.315 -0.441 43.524 1.00 53.25 109 ASP A C 1
ATOM 842 O O . ASP A 1 109 ? -12.561 0.511 43.293 1.00 53.25 109 ASP A O 1
ATOM 846 N N . VAL A 1 110 ? -14.368 -0.295 44.338 1.00 54.72 110 VAL A N 1
ATOM 847 C CA . VAL A 1 110 ? -14.483 0.873 45.216 1.00 54.72 110 VAL A CA 1
ATOM 848 C C . VAL A 1 110 ? -13.436 0.694 46.301 1.00 54.72 110 VAL A C 1
ATOM 850 O O . VAL A 1 110 ? -13.688 0.087 47.340 1.00 54.72 110 VAL A O 1
ATOM 853 N N . MET A 1 111 ? -12.242 1.234 46.077 1.00 45.44 111 MET A N 1
ATOM 854 C CA . MET A 1 111 ? -11.256 1.352 47.136 1.00 45.44 111 MET A CA 1
ATOM 855 C C . MET A 1 111 ? -11.826 2.334 48.168 1.00 45.44 111 MET A C 1
ATOM 857 O O . MET A 1 111 ? -11.705 3.551 48.027 1.00 45.44 111 MET A O 1
ATOM 861 N N . ILE A 1 112 ? -12.495 1.804 49.200 1.00 45.59 112 ILE A N 1
ATOM 862 C CA . ILE A 1 112 ? -13.026 2.547 50.353 1.00 45.59 112 ILE A CA 1
ATOM 863 C C . ILE A 1 112 ? -11.836 3.056 51.184 1.00 45.59 112 ILE A C 1
ATOM 865 O O . ILE A 1 112 ? -11.570 2.598 52.290 1.00 45.59 112 ILE A O 1
ATOM 869 N N . LYS A 1 113 ? -11.038 3.966 50.623 1.00 40.56 113 LYS A N 1
ATOM 870 C CA . LYS A 1 113 ? -9.939 4.661 51.307 1.00 40.56 113 LYS A CA 1
ATOM 871 C C . LYS A 1 113 ? -9.802 6.121 50.893 1.00 40.56 113 LYS A C 1
ATOM 873 O O . LYS A 1 113 ? -8.795 6.754 51.196 1.00 40.56 113 LYS A O 1
ATOM 878 N N . THR A 1 114 ? -10.827 6.700 50.283 1.00 39.38 114 THR A N 1
ATOM 879 C CA . THR A 1 114 ? -10.856 8.136 50.010 1.00 39.38 114 THR A CA 1
ATOM 880 C C . THR A 1 114 ? -12.074 8.742 50.684 1.00 39.38 114 THR A C 1
ATOM 882 O O . THR A 1 114 ? -13.211 8.349 50.438 1.00 39.38 114 THR A O 1
ATOM 885 N N . LYS A 1 115 ? -11.801 9.714 51.560 1.00 43.34 115 LYS A N 1
ATOM 886 C CA . LYS A 1 115 ? -12.705 10.486 52.435 1.00 43.34 115 LYS A CA 1
ATOM 887 C C . LYS A 1 115 ? -14.010 11.005 51.797 1.00 43.34 115 LYS A C 1
ATOM 889 O O . LYS A 1 115 ? -14.880 11.479 52.516 1.00 43.34 115 LYS A O 1
ATOM 894 N N . ILE A 1 116 ? -14.161 10.906 50.480 1.00 50.03 116 ILE A N 1
ATOM 895 C CA . ILE A 1 116 ? -15.285 11.429 49.701 1.00 50.03 116 ILE A CA 1
ATOM 896 C C . ILE A 1 116 ? -16.581 10.652 49.989 1.00 50.03 116 ILE A C 1
ATOM 898 O O . ILE A 1 116 ? -17.628 11.268 50.160 1.00 50.03 116 ILE A O 1
ATOM 902 N N . PHE A 1 117 ? -16.525 9.322 50.139 1.00 50.28 117 PHE A N 1
ATOM 903 C CA . PHE A 1 117 ? -17.744 8.517 50.335 1.00 50.28 117 PHE A CA 1
ATOM 904 C C . PHE A 1 117 ? -18.312 8.620 51.762 1.00 50.28 117 PHE A C 1
ATOM 906 O O . PHE A 1 117 ? -19.524 8.640 51.958 1.00 50.28 117 PHE A O 1
ATOM 913 N N . SER A 1 118 ? -17.438 8.781 52.762 1.00 47.22 118 SER A N 1
ATOM 914 C CA . SER A 1 118 ? -17.848 9.039 54.150 1.00 47.22 118 SER A CA 1
ATOM 915 C C . SER A 1 118 ? -18.565 10.382 54.295 1.00 47.22 118 SER A C 1
ATOM 917 O O . SER A 1 118 ? -19.526 10.472 55.051 1.00 47.22 118 SER A O 1
ATOM 919 N N . GLN A 1 119 ? -18.110 11.420 53.585 1.00 48.62 119 GLN A N 1
ATOM 920 C CA . GLN A 1 119 ? -18.721 12.749 53.660 1.00 48.62 119 GLN A CA 1
ATOM 921 C C . GLN A 1 119 ? -20.097 12.777 52.980 1.00 48.62 119 GLN A C 1
ATOM 923 O O . GLN A 1 119 ? -20.984 13.503 53.416 1.00 48.62 119 GLN A O 1
ATOM 928 N N . PHE A 1 120 ? -20.285 11.968 51.932 1.00 52.84 120 PHE A N 1
ATOM 929 C CA . PHE A 1 120 ? -21.559 11.865 51.221 1.00 52.84 120 PHE A CA 1
ATOM 930 C C . PHE A 1 120 ? -22.618 11.117 52.048 1.00 52.84 120 PHE A C 1
ATOM 932 O O . PHE A 1 120 ? -23.759 11.560 52.120 1.00 52.84 120 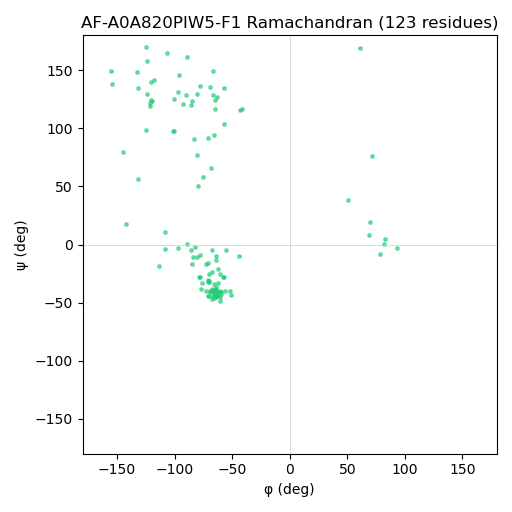PHE A O 1
ATOM 939 N N . LEU A 1 121 ? -22.232 10.040 52.745 1.00 50.94 121 LEU A N 1
ATOM 940 C CA . LEU A 1 121 ? -23.136 9.298 53.634 1.00 50.94 121 LEU A CA 1
ATOM 941 C C . LEU A 1 121 ? -23.517 10.078 54.904 1.00 50.94 121 LEU A C 1
ATOM 943 O O . LEU A 1 121 ? -24.642 9.941 55.369 1.00 50.94 121 LEU A O 1
ATOM 947 N N . GLN A 1 122 ? -22.629 10.925 55.436 1.00 53.09 122 GLN A N 1
ATOM 948 C CA . GLN A 1 122 ? -22.932 11.790 56.590 1.00 53.09 122 GLN A CA 1
ATOM 949 C C . GLN A 1 122 ? -23.905 12.937 56.281 1.00 53.09 122 GLN A C 1
ATOM 951 O O . GLN A 1 122 ? -24.430 13.541 57.204 1.00 53.09 122 GLN A O 1
ATOM 956 N N . ASN A 1 123 ? -24.135 13.258 55.006 1.00 47.84 123 ASN A N 1
ATOM 957 C CA . ASN A 1 123 ? -25.085 14.299 54.606 1.00 47.84 123 ASN A CA 1
ATOM 958 C C . ASN A 1 123 ? -26.464 13.738 54.220 1.00 47.84 123 ASN A C 1
ATOM 960 O O . ASN A 1 123 ? -27.356 14.518 53.890 1.00 47.84 123 ASN A O 1
ATOM 964 N N . LEU A 1 124 ? -26.637 12.410 54.226 1.00 48.56 124 LEU A N 1
ATOM 965 C CA . LEU A 1 124 ? -27.906 11.749 53.901 1.00 48.56 124 LEU A CA 1
ATOM 966 C C . LEU A 1 124 ? -28.619 11.133 55.120 1.00 48.56 124 LEU A C 1
ATOM 968 O O . LEU A 1 124 ? -29.732 10.636 54.958 1.00 48.56 124 LEU A O 1
ATOM 972 N N . PHE A 1 125 ? -28.013 11.185 56.311 1.00 46.22 125 PHE A N 1
ATOM 973 C CA . PHE A 1 125 ? -28.608 10.788 57.592 1.00 46.22 125 PHE A CA 1
ATOM 974 C C . PHE A 1 125 ? -28.225 11.768 58.698 1.00 46.22 125 PHE A C 1
ATOM 976 O O . PHE A 1 125 ? -27.031 12.138 58.751 1.00 46.22 125 PHE A O 1
#

InterPro domains:
  IPR040847 Mind bomb, SH3 repeat domain [PF18346] (2-50)

Mean predicted aligned error: 17.82 Å

Nearest PDB structures (foldseek):
  4tse-assembly3_B  TM=9.086E-01  e=2.793E-06  Homo sapiens
  4tse-assembly3_A  TM=9.075E-01  e=4.415E-06  Homo sapiens
  4xi6-assembly1_A  TM=9.295E-01  e=4.962E-05  Homo sapiens
  4xib-assembly1_A  TM=9.247E-01  e=1.719E-04  Homo sapiens
  7kvc-assembly1_A  TM=2.385E-01  e=2.569E+00  Mal de Rio Cuarto virus

Foldseek 3Di:
DQVQCVVFQHDDPVCVQQPPWDWDFPDADPVGWTWTDGPNDTGIGRPVSDDDDDPDDPDDVVVVVVVVVVVVVVVVVVVPPPLVVQLVVCVVVVVVVSNVVSVPDPPDPPPPPDCVVVVSVVVVD

Radius of gyration: 30.22 Å; Cα contacts (8 Å, |Δi|>4): 90; chains: 1; bounding box: 51×31×79 Å

pLDDT: mean 77.48, std 18.13, range [39.38, 98.06]

Secondary structure (DSSP, 8-state):
-TTTTTTTT---GGGGGGTT---EEEEE-TTS-EEEEETTEEEEE-GGG--PPPSS----HHHHHHHHHHHHHHHHHHHS--HHHHHHHHHHTT-HHHHHHHHTSTT----TTSTHHHHHHTT--

Organism: NCBI:txid433720

Solvent-accessible surface area (backbone atoms only — not comparable to full-atom values): 7792 Å² total; per-residue (Å²): 105,68,78,60,14,65,93,29,77,47,72,56,80,87,50,61,75,39,66,98,54,85,56,47,77,78,46,77,48,97,89,55,37,32,30,31,42,32,82,94,43,76,47,52,35,27,58,88,74,56,76,91,78,75,97,73,82,83,89,57,72,65,58,59,53,48,49,51,52,50,50,48,52,51,51,51,53,63,70,47,56,49,65,65,58,53,42,51,51,24,57,75,72,65,37,60,70,59,35,56,61,52,66,71,40,96,84,61,82,78,72,90,80,56,76,64,62,63,58,55,56,59,74,77,103

Sequence (125 aa):
MKIYQRGHGEWAEAMVPALGKVGRVIHLYADGDVKVQVSGGSWIFNPLAVTKVDQTHSTEGGNEERLNAMLKKLFDAQLTGDIHEELVKAAANGDLKRVEDLLKRPNIDVMIKTKIFSQFLQNLF